Protein 1B5L (pdb70)

Nearest PDB structures (foldseek):
  1b5l-assembly1_A  TM=1.007E+00  e=1.650E-21  Komagataella pastoris
  7e0e-assembly1_A  TM=8.718E-01  e=3.830E-08  Mus musculus
  3se4-assembly1_B  TM=8.530E-01  e=2.063E-08  Homo sapiens
  1au1-assembly1_B  TM=8.054E-01  e=1.320E-07  Homo sapiens
  7nxz-assembly1_AAA  TM=6.473E-01  e=5.219E-02  Homo sapiens

Radius of gyration: 15.18 Å; Cα contacts (8 Å, |Δi|>4): 127; chains: 1; bounding box: 38×28×43 Å

Sequence (152 aa):
CYLSRKLMLDARENLKLLDRMNRLSPHSCLQDRKDFGLPQEMVEGDQLQKDQAFPVLYEMLQQSFNLFYTEHSSAAWDTTLLEQLCTGLQQQLDHLDTCRGMDPIVTVKKYFQGIYDYLQEKGYSDCAWEIV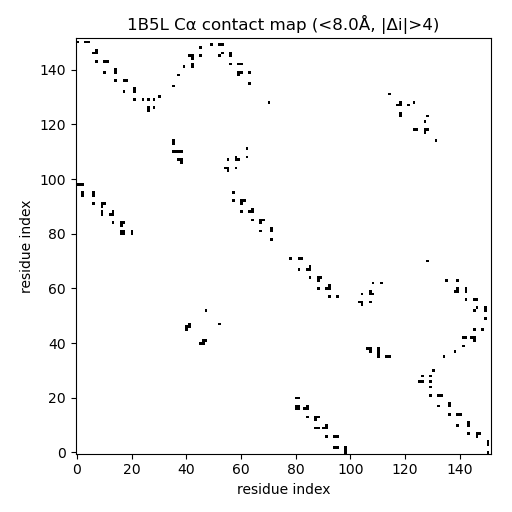RVEMMRALTVSTTLQKRLTK

Organism: Ovis aries (NCBI:txid9940)

InterPro domains:
  IPR000471 Interferon alpha/beta/delta [PF00143] (27-185)
  IPR000471 Interferon alpha/beta/delta [PR00266] (52-64)
  IPR000471 Interferon alpha/beta/delta [PR00266] (79-106)
  IPR000471 Interferon alpha/beta/delta [PR00266] (153-171)
  IPR000471 Interferon alpha/beta/delta [PS00252] (146-164)
  IPR000471 Interferon alpha/beta/delta [PTHR11691] (6-186)
  IPR000471 Interferon alpha/beta/delta [SM00076] (58-175)
  IPR000471 Interferon alpha/beta/delta [cd00095] (26-178)
  IPR009079 Four-helical cytokine-like, core [G3DSA:1.20.1250.10] (24-195)
  IPR009079 Four-helical cytokine-like, core [SSF47266] (24-186)

Foldseek 3Di:
DVCLVVLLVLLVVLLVLLVVCLVVQPDPFDPPDDDLPDPLVCLVPVPDDLVGLLVQLLLLLVLLLVVLVVCVVPDDPDPVSSVVSNVSSVVSNVSSVVVDVVVSPVVSVSSSVSLVVQCVVVVVDSSSVSNSSVVVSVSSVSSSSSSVVNRD

Solvent-accessible surface area: 8580 Å² total; per-residue (Å²): 88,181,18,23,120,77,8,0,87,3,2,115,82,2,33,124,9,0,47,103,19,20,192,120,22,126,65,111,28,132,183,107,194,82,96,20,54,17,32,83,113,17,18,144,57,83,130,26,127,146,112,61,4,38,40,2,0,34,29,3,1,52,31,0,30,55,0,0,118,46,13,63,80,81,33,80,266,122,42,77,30,0,92,82,0,9,84,10,0,68,80,3,1,72,35,5,57,74,41,105,121,172,76,39,34,60,58,4,100,152,9,2,45,34,0,47,78,22,0,108,130,98,60,82,49,91,54,4,19,19,30,0,14,64,4,0,50,101,0,5,64,19,2,13,50,0,2,79,46,38,37,151

B-factor: mean 40.23, std 17.86, range [12.72, 90.02]

Structure (mmCIF, N/CA/C/O backbone):
data_1B5L
#
_entry.id   1B5L
#
_cell.length_a   39.300
_cell.length_b   45.600
_cell.length_c   75.840
_cell.angle_alpha   90.00
_cell.angle_beta   90.00
_cell.angle_gamma   90.00
#
_symmetry.space_group_name_H-M   'P 21 21 21'
#
loop_
_entity.id
_entity.type
_entity.pdbx_description
1 polymer 'INTERFERON TAU'
2 non-polymer 'SULFATE ION'
3 water water
#
loop_
_atom_site.group_PDB
_atom_site.id
_atom_site.type_symbol
_atom_site.label_atom_id
_atom_site.label_alt_id
_atom_site.label_comp_id
_atom_site.label_asym_id
_atom_site.label_entity_id
_atom_site.label_seq_id
_atom_site.pdbx_PDB_ins_code
_atom_site.Cartn_x
_atom_site.Cartn_y
_atom_site.Cartn_z
_atom_site.occupancy
_atom_site.B_iso_or_equiv
_atom_site.auth_seq_id
_atom_site.auth_comp_id
_atom_site.auth_asym_id
_atom_site.auth_atom_id
_atom_site.pdbx_PDB_model_num
ATOM 1 N N . CYS A 1 1 ? 15.435 -8.368 -10.494 1.00 26.73 1 CYS A N 1
ATOM 2 C CA . CYS A 1 1 ? 16.399 -7.884 -9.470 1.00 28.70 1 CYS A CA 1
ATOM 3 C C . CYS A 1 1 ? 16.829 -9.096 -8.617 1.00 27.95 1 CYS A C 1
ATOM 4 O O . CYS A 1 1 ? 16.032 -9.978 -8.387 1.00 28.69 1 CYS A O 1
ATOM 7 N N . TYR A 1 2 ? 18.060 -9.115 -8.125 1.00 28.07 2 TYR A N 1
ATOM 8 C CA . TYR A 1 2 ? 18.512 -10.233 -7.320 1.00 27.21 2 TYR A CA 1
ATOM 9 C C . TYR A 1 2 ? 17.793 -10.334 -5.979 1.00 27.88 2 TYR A C 1
ATOM 10 O O . TYR A 1 2 ? 17.844 -11.408 -5.319 1.00 23.47 2 TYR A O 1
ATOM 19 N N . LEU A 1 3 ? 17.098 -9.245 -5.598 1.00 26.19 3 LEU A N 1
ATOM 20 C CA . LEU A 1 3 ? 16.331 -9.198 -4.327 1.00 26.45 3 LEU A CA 1
ATOM 21 C C . LEU A 1 3 ? 14.823 -9.473 -4.481 1.00 26.57 3 LEU A C 1
ATOM 22 O O . LEU A 1 3 ? 14.080 -9.239 -3.545 1.00 25.72 3 LEU A O 1
ATOM 27 N N . SER A 1 4 ? 14.383 -9.950 -5.655 1.00 25.46 4 SER A N 1
ATOM 28 C CA . SER A 1 4 ? 12.973 -10.267 -5.919 1.00 26.77 4 SER A CA 1
ATOM 29 C C . SER A 1 4 ? 12.332 -11.146 -4.858 1.00 25.00 4 SER A C 1
ATOM 30 O O . SER A 1 4 ?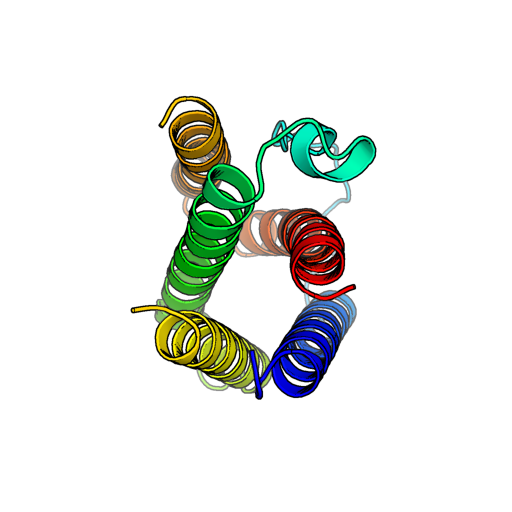 11.287 -10.817 -4.283 1.00 25.92 4 SER A O 1
ATOM 33 N N . ARG A 1 5 ? 12.955 -12.284 -4.610 1.00 22.37 5 ARG A N 1
ATOM 34 C CA . ARG A 1 5 ? 12.470 -13.199 -3.606 1.00 23.77 5 ARG A CA 1
ATOM 35 C C . ARG A 1 5 ? 12.599 -12.601 -2.206 1.00 22.33 5 ARG A C 1
ATOM 36 O O . ARG A 1 5 ? 11.714 -12.749 -1.387 1.00 22.95 5 ARG A O 1
ATOM 44 N N . LYS A 1 6 ? 13.732 -11.966 -1.925 1.00 19.09 6 LYS A N 1
ATOM 45 C CA . LYS A 1 6 ? 13.950 -11.335 -0.617 1.00 17.75 6 LYS A CA 1
ATOM 46 C C . LYS A 1 6 ? 12.808 -10.323 -0.327 1.00 17.45 6 LYS A C 1
ATOM 47 O O . LYS A 1 6 ? 12.294 -10.256 0.782 1.00 17.34 6 LYS A O 1
ATOM 53 N N . LEU A 1 7 ? 12.463 -9.519 -1.334 1.00 16.24 7 LEU A N 1
ATOM 54 C CA . LEU A 1 7 ? 11.377 -8.534 -1.275 1.00 18.27 7 LEU A CA 1
ATOM 55 C C . LEU A 1 7 ? 10.010 -9.193 -0.918 1.00 20.07 7 LEU A C 1
ATOM 56 O O . LEU A 1 7 ? 9.262 -8.648 -0.111 1.00 21.00 7 LEU A O 1
ATOM 61 N N . MET A 1 8 ? 9.677 -10.326 -1.544 1.00 18.88 8 MET A N 1
ATOM 62 C CA . MET A 1 8 ? 8.429 -11.016 -1.225 1.00 21.33 8 MET A CA 1
ATOM 63 C C . MET A 1 8 ? 8.472 -11.520 0.211 1.00 19.97 8 MET A C 1
ATOM 64 O O . MET A 1 8 ? 7.457 -11.520 0.885 1.00 21.38 8 MET A O 1
ATOM 69 N N . LEU A 1 9 ? 9.640 -11.969 0.677 1.00 19.19 9 LEU A N 1
ATOM 70 C CA . LEU A 1 9 ? 9.794 -12.451 2.065 1.00 19.33 9 LEU A CA 1
ATOM 71 C C . LEU A 1 9 ? 9.691 -11.266 3.044 1.00 18.11 9 LEU A C 1
ATOM 72 O O . LEU A 1 9 ? 9.193 -11.405 4.149 1.00 16.94 9 LEU A O 1
ATOM 77 N N . ASP A 1 10 ? 10.194 -10.103 2.648 1.00 16.20 10 ASP A N 1
ATOM 78 C CA . ASP A 1 10 ? 10.041 -8.894 3.477 1.00 17.00 10 ASP A CA 1
ATOM 79 C C . ASP A 1 10 ? 8.525 -8.596 3.628 1.00 16.79 10 ASP A C 1
ATOM 80 O O . ASP A 1 10 ? 8.021 -8.328 4.727 1.00 16.39 10 ASP A O 1
ATOM 85 N N . ALA A 1 11 ? 7.793 -8.615 2.513 1.00 16.34 11 ALA A N 1
ATOM 86 C CA . ALA A 1 11 ? 6.374 -8.282 2.564 1.00 17.20 11 ALA A CA 1
ATOM 87 C C . ALA A 1 11 ? 5.564 -9.235 3.440 1.00 19.92 11 ALA A C 1
ATOM 88 O O . ALA A 1 11 ? 4.679 -8.818 4.226 1.00 21.43 11 ALA A O 1
ATOM 90 N N . ARG A 1 12 ? 5.814 -10.520 3.248 1.00 19.11 12 ARG A N 1
ATOM 91 C CA . ARG A 1 12 ? 5.115 -11.523 4.009 1.00 20.39 12 ARG A CA 1
ATOM 92 C C . ARG A 1 12 ? 5.374 -11.336 5.508 1.00 20.01 12 ARG A C 1
ATOM 93 O O . ARG A 1 12 ? 4.436 -11.429 6.315 1.00 17.84 12 ARG A O 1
ATOM 101 N N . GLU A 1 13 ? 6.625 -11.051 5.883 1.00 18.43 13 GLU A N 1
ATOM 102 C CA . GLU A 1 13 ? 6.941 -10.828 7.289 1.00 20.01 13 GLU A CA 1
ATOM 103 C C . GLU A 1 13 ? 6.285 -9.538 7.847 1.00 17.37 13 GLU A C 1
ATOM 104 O O . GLU A 1 13 ? 5.870 -9.501 8.988 1.00 17.88 13 GLU A O 1
ATOM 110 N N . ASN A 1 14 ? 6.213 -8.463 7.076 1.00 16.30 14 ASN A N 1
ATOM 111 C CA . ASN A 1 14 ? 5.526 -7.269 7.581 1.00 15.90 14 ASN A CA 1
ATOM 112 C C . ASN A 1 14 ? 4.039 -7.521 7.768 1.00 15.79 14 ASN A C 1
ATOM 113 O O . ASN A 1 14 ? 3.433 -7.035 8.744 1.00 17.42 14 ASN A O 1
ATOM 118 N N . LEU A 1 15 ? 3.432 -8.242 6.818 1.00 17.13 15 LEU A N 1
ATOM 119 C CA . LEU A 1 15 ? 2.018 -8.587 6.928 1.00 16.68 15 LEU A CA 1
ATOM 120 C C . LEU A 1 15 ? 1.783 -9.449 8.179 1.00 16.90 15 LEU A C 1
ATOM 121 O O . LEU A 1 15 ? 0.797 -9.303 8.883 1.00 17.17 15 LEU A O 1
ATOM 126 N N . LYS A 1 16 ? 2.711 -10.355 8.459 1.00 17.73 16 LYS A N 1
ATOM 127 C CA . LYS A 1 16 ? 2.582 -11.206 9.629 1.00 18.58 16 LYS A CA 1
ATOM 128 C C . LYS A 1 16 ? 2.629 -10.415 10.935 1.00 18.21 16 LYS A C 1
ATOM 129 O O . LYS A 1 16 ? 1.861 -10.673 11.851 1.00 18.71 16 LYS A O 1
ATOM 135 N N . LEU A 1 17 ? 3.572 -9.486 11.026 1.00 17.32 17 LEU A N 1
ATOM 136 C CA . LEU A 1 17 ? 3.721 -8.638 12.205 1.00 17.66 17 LEU A CA 1
ATOM 137 C C . LEU A 1 17 ? 2.508 -7.718 12.413 1.00 18.41 17 LEU A C 1
ATOM 138 O O . LEU A 1 17 ? 2.033 -7.517 13.555 1.00 16.37 17 LEU A O 1
ATOM 143 N N . LEU A 1 18 ? 2.015 -7.143 11.316 1.00 18.55 18 LEU A N 1
ATOM 144 C CA . LEU A 1 18 ? 0.867 -6.259 11.425 1.00 18.44 18 LEU A CA 1
ATOM 145 C C . LEU A 1 18 ? -0.377 -7.071 11.819 1.00 19.48 18 LEU A C 1
ATOM 146 O O . LEU A 1 18 ? -1.166 -6.644 12.641 1.00 18.97 18 LEU A O 1
ATOM 151 N N . ASP A 1 19 ? -0.544 -8.262 11.257 1.00 19.06 19 ASP A N 1
ATOM 152 C CA . ASP A 1 19 ? -1.715 -9.052 11.619 1.00 20.04 19 ASP A CA 1
ATOM 153 C C . ASP A 1 19 ? -1.664 -9.460 13.112 1.00 21.08 19 ASP A C 1
ATOM 154 O O . ASP A 1 19 ? -2.655 -9.353 13.859 1.00 19.83 19 ASP A O 1
ATOM 159 N N . ARG A 1 20 ? -0.498 -9.900 13.564 1.00 21.13 20 ARG A N 1
ATOM 160 C CA . ARG A 1 20 ? -0.353 -10.319 14.955 1.00 24.83 20 ARG A CA 1
ATOM 161 C C . ARG A 1 20 ? -0.655 -9.144 15.905 1.00 25.22 20 ARG A C 1
ATOM 162 O O . ARG A 1 20 ? -1.382 -9.285 16.904 1.00 25.09 20 ARG A O 1
ATOM 170 N N . MET A 1 21 ? -0.117 -7.975 15.591 1.00 25.22 21 MET A N 1
ATOM 171 C CA . MET A 1 21 ? -0.365 -6.844 16.475 1.00 28.77 21 MET A CA 1
ATOM 172 C C . MET A 1 21 ? -1.843 -6.444 16.459 1.00 28.37 21 MET A C 1
ATOM 173 O O . MET A 1 21 ? -2.394 -6.068 17.493 1.00 27.16 21 MET A O 1
ATOM 178 N N . ASN A 1 22 ? -2.503 -6.549 15.313 1.00 26.97 22 ASN A N 1
ATOM 179 C CA . ASN A 1 22 ? -3.926 -6.234 15.285 1.00 28.15 22 ASN A CA 1
ATOM 180 C C . ASN A 1 22 ? -4.695 -7.259 16.130 1.00 30.04 22 ASN A C 1
ATOM 181 O O . ASN A 1 22 ? -5.571 -6.882 16.907 1.00 31.63 22 ASN A O 1
ATOM 186 N N . ARG A 1 23 ? -4.362 -8.540 15.992 1.00 30.59 23 ARG A N 1
ATOM 187 C CA . ARG A 1 23 ? -5.030 -9.594 16.756 1.00 33.25 23 ARG A CA 1
ATOM 188 C C . ARG A 1 23 ? -4.762 -9.520 18.283 1.00 34.26 23 ARG A C 1
ATOM 189 O O . ARG A 1 23 ? -5.568 -9.985 19.078 1.00 34.94 23 ARG A O 1
ATOM 197 N N . LEU A 1 24 ? -3.642 -8.936 18.688 1.00 36.13 24 LEU A N 1
ATOM 198 C CA . LEU A 1 24 ? -3.340 -8.785 20.115 1.00 38.98 24 LEU A CA 1
ATOM 199 C C . LEU A 1 24 ? -3.750 -7.389 20.648 1.00 41.86 24 LEU A C 1
ATOM 200 O O . LEU A 1 24 ? -3.529 -7.077 21.821 1.00 40.82 24 LEU A O 1
ATOM 205 N N . SER A 1 25 ? -4.345 -6.555 19.793 1.00 46.44 25 SER A N 1
ATOM 206 C CA . SER A 1 25 ? -4.738 -5.199 20.185 1.00 50.08 25 SER A CA 1
ATOM 207 C C . SER A 1 25 ? -5.648 -5.249 21.400 1.00 52.73 25 SER A C 1
ATOM 208 O O . SER A 1 25 ? -6.750 -5.801 21.330 1.00 51.67 25 SER A O 1
ATOM 211 N N . PRO A 1 26 ? -5.182 -4.679 22.534 1.00 55.90 26 PRO A N 1
ATOM 212 C CA . PRO A 1 26 ? -5.829 -4.580 23.848 1.00 58.45 26 PRO A CA 1
ATOM 213 C C . PRO A 1 26 ? -7.167 -3.852 23.862 1.00 60.44 26 PRO A C 1
ATOM 214 O O . PRO A 1 26 ? -7.822 -3.790 24.902 1.00 60.31 26 PRO A O 1
ATOM 218 N N . HIS A 1 27 ? -7.566 -3.304 22.717 1.00 62.73 27 HIS A 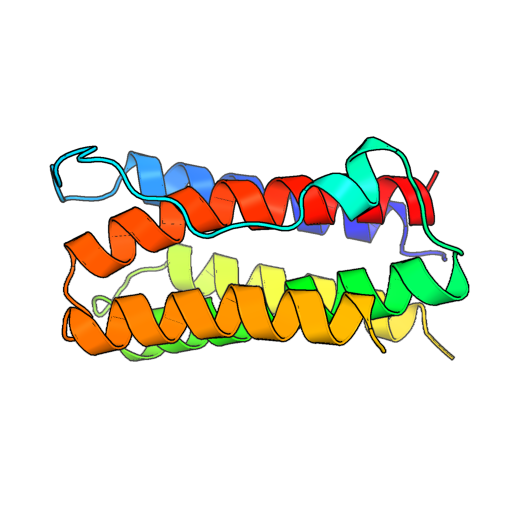N 1
ATOM 219 C CA . HIS A 1 27 ? -8.825 -2.572 22.627 1.00 65.41 27 HIS A CA 1
ATOM 220 C C . HIS A 1 27 ? -9.936 -3.334 21.896 1.00 66.21 27 HIS A C 1
ATOM 221 O O . HIS A 1 27 ? -9.685 -4.075 20.939 1.00 66.15 27 HIS A O 1
ATOM 228 N N . SER A 1 28 ? -11.167 -3.144 22.363 1.00 67.47 28 SER A N 1
ATOM 229 C CA . SER A 1 28 ? -12.327 -3.790 21.756 1.00 68.94 28 SER A CA 1
ATOM 230 C C . SER A 1 28 ? -13.108 -2.752 20.956 1.00 68.85 28 SER A C 1
ATOM 231 O O . SER A 1 28 ? -14.339 -2.743 20.962 1.00 70.12 28 SER A O 1
ATOM 234 N N . CYS A 1 29 ? -12.377 -1.876 20.276 1.00 68.34 29 CYS A N 1
ATOM 235 C CA . CYS A 1 29 ? -12.974 -0.831 19.458 1.00 67.27 29 CYS A CA 1
ATOM 236 C C . CYS A 1 29 ? -14.066 -1.431 18.600 1.00 69.84 29 CYS A C 1
ATOM 237 O O . CYS A 1 29 ? -13.972 -2.580 18.159 1.00 71.26 29 CYS A O 1
ATOM 240 N N . LEU A 1 30 ? -15.099 -0.648 18.345 1.00 72.22 30 LEU A N 1
ATOM 241 C CA . LEU A 1 30 ? -16.198 -1.137 17.548 1.00 75.01 30 LEU A CA 1
ATOM 242 C C . LEU A 1 30 ? -15.831 -1.168 16.074 1.00 76.22 30 LEU A C 1
ATOM 243 O O . LEU A 1 30 ? -15.219 -0.229 15.556 1.00 76.29 30 LEU A O 1
ATOM 248 N N . GLN A 1 31 ? -16.197 -2.269 15.417 1.00 77.47 31 GLN A N 1
ATOM 249 C CA . GLN A 1 31 ? -15.934 -2.466 13.993 1.00 78.97 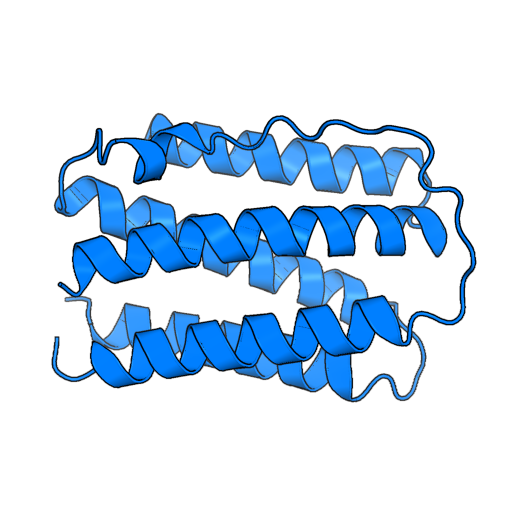31 GLN A CA 1
ATOM 250 C C . GLN A 1 31 ? -16.658 -1.382 13.197 1.00 78.95 31 GLN A C 1
ATOM 251 O O . GLN A 1 31 ? -16.548 -1.329 11.967 1.00 78.84 31 GLN A O 1
ATOM 257 N N . ASP A 1 32 ? -17.395 -0.526 13.908 1.00 79.02 32 ASP A N 1
ATOM 258 C CA . ASP A 1 32 ? -18.158 0.551 13.286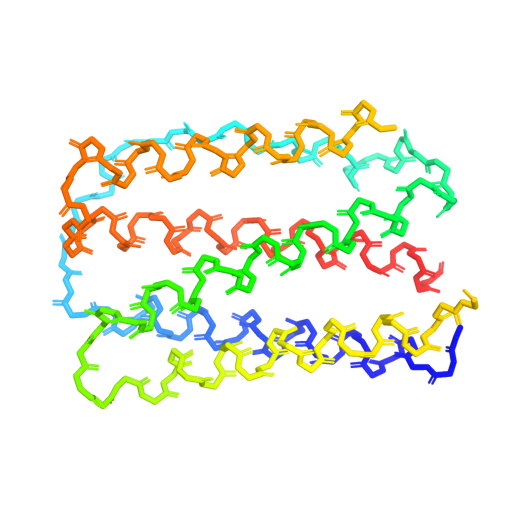 1.00 78.73 32 ASP A CA 1
ATOM 259 C C . ASP A 1 32 ? -17.531 1.086 12.009 1.00 78.05 32 ASP A C 1
ATOM 260 O O . ASP A 1 32 ? -16.483 1.745 12.026 1.00 77.69 32 ASP A O 1
ATOM 265 N N . ARG A 1 33 ? -18.214 0.763 10.912 1.00 76.95 33 ARG A N 1
ATOM 266 C CA . ARG A 1 33 ? -17.874 1.103 9.527 1.00 75.72 33 ARG A CA 1
ATOM 267 C C . ARG A 1 33 ? -16.902 2.262 9.267 1.00 74.36 33 ARG A C 1
ATOM 268 O O . ARG A 1 33 ? -16.832 3.215 10.049 1.00 75.20 33 ARG A O 1
ATOM 276 N N . LYS A 1 34 ? -16.164 2.166 8.158 1.00 71.55 34 LYS A N 1
ATOM 277 C CA . LYS A 1 34 ? -15.210 3.197 7.751 1.00 68.77 34 LYS A CA 1
ATOM 278 C C . LYS A 1 34 ? -14.593 2.847 6.388 1.00 67.09 34 LYS A C 1
ATOM 279 O O . LYS A 1 34 ? -14.186 1.702 6.142 1.00 67.34 34 LYS A O 1
ATOM 285 N N . ASP A 1 35 ? -14.512 3.836 5.502 1.00 64.26 35 ASP A N 1
ATOM 286 C CA . ASP A 1 35 ? -13.984 3.603 4.167 1.00 60.83 35 ASP A CA 1
ATOM 287 C C . ASP A 1 35 ? -12.884 4.605 3.867 1.00 57.84 35 ASP A C 1
ATOM 288 O O . ASP A 1 35 ? -13.108 5.812 3.976 1.00 57.46 35 ASP A O 1
ATOM 293 N N . PHE A 1 36 ? -11.701 4.110 3.490 1.00 53.90 36 PHE A N 1
ATOM 294 C CA . PHE A 1 36 ? -10.565 4.982 3.199 1.00 49.26 36 PHE A CA 1
ATOM 295 C C . PHE A 1 36 ? -10.261 5.155 1.715 1.00 48.45 36 PHE A C 1
ATOM 296 O O . PHE A 1 36 ? -9.279 5.800 1.329 1.00 46.16 36 PHE A O 1
ATOM 304 N N . GLY A 1 37 ? -11.118 4.579 0.884 1.00 47.58 37 GLY A N 1
ATOM 305 C CA . GLY A 1 37 ? -10.972 4.736 -0.548 1.00 48.66 37 GLY A CA 1
ATOM 306 C C . GLY A 1 37 ? -9.650 4.332 -1.150 1.00 49.25 37 GLY A C 1
ATOM 307 O O . GLY A 1 37 ? -9.059 5.065 -1.947 1.00 48.06 37 GLY A O 1
ATOM 308 N N . LEU A 1 38 ? -9.187 3.155 -0.746 1.00 49.81 38 LEU A N 1
ATOM 309 C CA . LEU A 1 38 ? -7.955 2.586 -1.250 1.00 50.38 38 LEU A CA 1
ATOM 310 C C . LEU A 1 38 ? -8.117 2.272 -2.745 1.00 51.38 38 LEU A C 1
ATOM 311 O O . LEU A 1 38 ? -9.051 1.572 -3.149 1.00 50.20 38 LEU A O 1
ATOM 316 N N . PRO A 1 39 ? -7.224 2.809 -3.585 1.00 52.60 39 PRO A N 1
ATOM 317 C CA . PRO A 1 39 ? -7.285 2.555 -5.031 1.00 54.61 39 PRO A CA 1
ATOM 318 C C . PRO A 1 39 ? -6.843 1.101 -5.339 1.00 56.29 39 PRO A C 1
ATOM 319 O O . PRO A 1 39 ? -5.873 0.904 -6.061 1.00 55.74 39 PRO A O 1
ATOM 323 N N . GLN A 1 40 ? -7.536 0.100 -4.786 1.00 59.47 40 GLN A N 1
ATOM 324 C CA . GLN A 1 40 ? -7.179 -1.318 -4.997 1.00 62.34 40 GLN A CA 1
ATOM 325 C C . GLN A 1 40 ? -7.022 -1.673 -6.465 1.00 64.82 40 GLN A C 1
ATOM 326 O O . GLN A 1 40 ? -6.297 -2.611 -6.813 1.00 64.52 40 GLN A O 1
ATOM 332 N N . GLU A 1 41 ? -7.713 -0.913 -7.313 1.00 67.29 41 GLU A N 1
ATOM 333 C CA . GLU A 1 41 ? -7.695 -1.095 -8.758 1.00 70.30 41 GLU A CA 1
ATOM 334 C C . GLU A 1 41 ? -6.299 -1.395 -9.290 1.00 72.11 41 GLU A C 1
ATOM 335 O O . GLU A 1 41 ? -6.077 -2.439 -9.907 1.00 72.02 41 GLU A O 1
ATOM 341 N N . MET A 1 42 ? -5.367 -0.472 -9.045 1.00 74.53 42 MET A N 1
ATOM 342 C CA . MET A 1 42 ? -3.970 -0.599 -9.480 1.00 76.81 42 MET A CA 1
ATOM 343 C C . MET A 1 42 ? -3.491 -2.020 -9.805 1.00 77.79 42 MET A C 1
ATOM 344 O O . MET A 1 42 ? -3.191 -2.345 -10.961 1.00 78.06 42 MET A O 1
ATOM 349 N N . VAL A 1 43 ? -3.426 -2.865 -8.786 1.00 78.59 43 VAL A N 1
ATOM 350 C CA . VAL A 1 43 ? -2.955 -4.226 -8.970 1.00 79.56 43 VAL A CA 1
ATOM 351 C C . VAL A 1 43 ? -4.056 -5.281 -9.188 1.00 80.64 43 VAL A C 1
ATOM 352 O O . VAL A 1 43 ? -3.764 -6.468 -9.403 1.00 80.32 43 VAL A O 1
ATOM 356 N N . GLU A 1 44 ? -5.317 -4.864 -9.136 1.00 81.47 44 GLU A N 1
ATOM 357 C CA . GLU A 1 44 ? -6.399 -5.819 -9.346 1.00 82.44 44 GLU A CA 1
ATOM 358 C C . GLU A 1 44 ? -6.447 -6.260 -10.804 1.00 82.74 44 GLU A C 1
ATOM 359 O O . GLU A 1 44 ? -6.907 -7.361 -11.113 1.00 83.24 44 GLU A O 1
ATOM 365 N N . GLY A 1 45 ? -5.971 -5.398 -11.699 1.00 82.88 45 GLY A N 1
ATOM 366 C CA . GLY A 1 45 ? -5.969 -5.733 -13.113 1.00 82.87 45 GLY A CA 1
ATOM 367 C C . GLY A 1 45 ? -4.627 -5.483 -13.779 1.00 82.77 45 GLY A C 1
ATOM 368 O O . GLY A 1 45 ? -4.434 -5.814 -14.954 1.00 83.05 45 GLY A O 1
ATOM 369 N N . ASP A 1 46 ? -3.695 -4.904 -13.025 1.00 82.26 46 ASP A N 1
ATOM 370 C CA . ASP A 1 46 ? -2.366 -4.591 -13.537 1.00 81.10 46 ASP A CA 1
ATOM 371 C C . ASP A 1 46 ? -2.552 -3.576 -14.657 1.00 79.84 46 ASP A C 1
ATOM 372 O O . ASP A 1 46 ? -2.085 -3.781 -15.785 1.00 79.48 46 ASP A O 1
ATOM 377 N N . GLN A 1 47 ? -3.245 -2.484 -14.335 1.00 78.31 47 GLN A N 1
ATOM 378 C CA . GLN A 1 47 ? -3.529 -1.432 -15.306 1.00 76.73 47 GLN A CA 1
ATOM 379 C C . GLN A 1 47 ? -2.454 -0.342 -15.356 1.00 75.55 47 GLN A C 1
ATOM 380 O O . GLN A 1 47 ? -2.765 0.836 -15.568 1.00 75.47 47 GLN A O 1
ATOM 386 N N . LEU A 1 48 ? -1.194 -0.741 -15.171 1.00 73.83 48 LEU A N 1
ATOM 387 C CA . LEU A 1 48 ? -0.069 0.197 -15.204 1.00 72.15 48 LEU A CA 1
ATOM 388 C C . LEU A 1 48 ? 1.239 -0.401 -15.743 1.00 70.72 48 LEU A C 1
ATOM 389 O O . LEU A 1 48 ? 1.498 -1.591 -15.578 1.00 69.79 48 LEU A O 1
ATOM 394 N N . GLN A 1 49 ? 2.055 0.431 -16.397 1.00 69.48 49 GLN A N 1
ATOM 395 C CA . GLN A 1 49 ? 3.345 -0.007 -16.950 1.00 67.91 49 GLN A CA 1
ATOM 396 C C . GLN A 1 49 ? 4.326 -0.330 -15.823 1.00 66.33 49 GLN A C 1
ATOM 397 O O . GLN A 1 49 ? 4.157 0.149 -14.703 1.00 65.80 49 GLN A O 1
ATOM 403 N N . LYS A 1 50 ? 5.352 -1.131 -16.110 1.00 64.57 50 LYS A N 1
ATOM 404 C CA . LYS A 1 50 ? 6.338 -1.489 -15.088 1.00 62.95 50 LYS A CA 1
ATOM 405 C C . LYS A 1 50 ? 7.050 -0.256 -14.563 1.00 61.37 50 LYS A C 1
ATOM 406 O O . LYS A 1 50 ? 7.419 -0.176 -13.377 1.00 60.91 50 LYS A O 1
ATOM 412 N N . ASP A 1 51 ? 7.265 0.703 -15.458 1.00 59.09 51 ASP A N 1
ATOM 413 C CA . ASP A 1 51 ? 7.931 1.929 -15.066 1.00 56.66 51 ASP A CA 1
ATOM 414 C C . ASP A 1 51 ? 6.980 2.771 -14.221 1.00 54.18 51 ASP A C 1
ATOM 415 O O . ASP A 1 51 ? 7.368 3.790 -13.654 1.00 53.59 51 ASP A O 1
ATOM 420 N N . GLN A 1 52 ? 5.727 2.336 -14.134 1.00 52.35 52 GLN A N 1
ATOM 421 C CA . GLN A 1 52 ? 4.734 3.043 -13.325 1.00 50.98 52 GLN A CA 1
ATOM 422 C C . GLN A 1 52 ? 4.466 2.256 -12.028 1.00 48.94 52 GLN A C 1
ATOM 423 O O . GLN A 1 52 ? 4.190 2.835 -10.979 1.00 48.77 52 GLN A O 1
ATOM 429 N N . ALA A 1 53 ? 4.583 0.933 -12.115 1.00 45.72 53 ALA A N 1
ATOM 430 C CA . ALA A 1 53 ? 4.371 0.032 -10.991 1.00 43.89 53 ALA A CA 1
ATOM 431 C C . ALA A 1 53 ? 5.369 0.271 -9.871 1.00 42.27 53 ALA A C 1
ATOM 432 O O . ALA A 1 53 ? 5.002 0.374 -8.702 1.00 41.56 53 ALA A O 1
ATOM 434 N N . PHE A 1 54 ? 6.634 0.363 -10.236 1.00 40.55 54 PHE A N 1
ATOM 435 C CA . PHE A 1 54 ? 7.654 0.574 -9.246 1.00 39.07 54 PHE A CA 1
ATOM 436 C C . PHE A 1 54 ? 7.478 1.850 -8.439 1.00 37.03 54 PHE A C 1
ATOM 437 O O . PHE A 1 54 ? 7.485 1.813 -7.218 1.00 35.01 54 PHE A O 1
ATOM 445 N N . PRO A 1 55 ? 7.369 3.004 -9.108 1.00 36.75 55 PRO A N 1
ATOM 446 C CA . PRO A 1 55 ? 7.193 4.211 -8.285 1.00 34.12 55 PRO A CA 1
ATOM 447 C C . PRO A 1 55 ? 5.933 4.173 -7.411 1.00 32.75 55 PRO A C 1
ATOM 448 O O . PRO A 1 55 ? 5.933 4.741 -6.331 1.00 30.44 55 PRO A O 1
ATOM 452 N N . VAL A 1 56 ? 4.860 3.520 -7.862 1.00 31.63 56 VAL A N 1
ATOM 453 C CA . VAL A 1 56 ? 3.617 3.457 -7.050 1.00 31.48 56 VAL A CA 1
ATOM 454 C C . VAL A 1 56 ? 3.814 2.549 -5.788 1.00 31.51 56 VAL A C 1
ATOM 455 O O . VAL A 1 56 ? 3.374 2.888 -4.685 1.00 31.82 56 VAL A O 1
ATOM 459 N N . LEU A 1 57 ? 4.501 1.427 -5.966 1.00 29.59 57 LEU A N 1
ATOM 460 C CA . LEU A 1 57 ? 4.796 0.514 -4.872 1.00 28.43 57 LEU A CA 1
ATOM 461 C C . LEU A 1 57 ? 5.741 1.210 -3.898 1.00 28.50 57 LEU A C 1
ATOM 462 O O . LEU A 1 57 ? 5.572 1.107 -2.676 1.00 26.75 57 LEU A O 1
ATOM 467 N N . TYR A 1 58 ? 6.742 1.911 -4.418 1.00 28.02 58 TYR A N 1
ATOM 468 C CA . TYR A 1 58 ? 7.646 2.611 -3.505 1.00 30.51 58 TYR A CA 1
ATOM 469 C C . TYR A 1 58 ? 6.900 3.651 -2.650 1.00 31.20 58 TYR A C 1
ATOM 470 O O . TYR A 1 58 ? 7.153 3.796 -1.434 1.00 32.51 58 TYR A O 1
ATOM 479 N N . GLU A 1 59 ? 5.961 4.358 -3.263 1.00 31.72 59 GLU A N 1
ATOM 480 C CA . GLU A 1 59 ? 5.190 5.369 -2.518 1.00 33.82 59 GLU A CA 1
ATOM 481 C C . GLU A 1 59 ? 4.297 4.739 -1.450 1.00 32.09 59 GLU A C 1
ATOM 482 O O . GLU A 1 59 ? 4.110 5.292 -0.374 1.00 32.65 59 GLU A O 1
ATOM 488 N N . MET A 1 60 ? 3.714 3.598 -1.771 1.00 31.60 60 MET A N 1
ATOM 489 C CA . MET A 1 60 ? 2.847 2.879 -0.846 1.00 30.58 60 MET A CA 1
ATOM 490 C C . MET A 1 60 ? 3.622 2.462 0.397 1.00 29.10 60 MET A C 1
ATOM 491 O O . MET A 1 60 ? 3.123 2.558 1.527 1.00 27.72 60 MET A O 1
ATOM 496 N N . LEU A 1 61 ? 4.833 1.959 0.177 1.00 26.96 61 LEU A N 1
ATOM 497 C CA . LEU A 1 61 ? 5.663 1.512 1.284 1.00 27.07 61 LEU A CA 1
ATOM 498 C C . LEU A 1 61 ? 6.246 2.663 2.089 1.00 26.30 61 LEU A C 1
ATOM 499 O O . LEU A 1 61 ? 6.329 2.581 3.319 1.00 25.44 61 LEU A O 1
ATOM 504 N N . GLN A 1 62 ? 6.649 3.735 1.411 1.00 25.20 62 GLN A N 1
ATOM 505 C CA . GLN A 1 62 ? 7.223 4.882 2.112 1.00 27.53 62 GLN A CA 1
ATOM 506 C C . GLN A 1 62 ? 6.189 5.495 3.026 1.00 26.96 62 GLN A C 1
ATOM 507 O O . GLN A 1 62 ? 6.470 5.786 4.172 1.00 26.89 62 GLN A O 1
ATOM 513 N N . GLN A 1 63 ? 4.994 5.684 2.499 1.00 27.09 63 GLN A N 1
ATOM 514 C CA . GLN A 1 63 ? 3.889 6.223 3.257 1.00 27.80 63 GLN A CA 1
ATOM 515 C C . GLN A 1 63 ? 3.529 5.242 4.381 1.00 28.20 63 GLN A C 1
ATOM 516 O O . GLN A 1 63 ? 3.238 5.663 5.506 1.00 26.98 63 GLN A O 1
ATOM 522 N N . SER A 1 64 ? 3.566 3.932 4.086 1.00 26.22 64 SER A N 1
ATOM 523 C CA . SER A 1 64 ? 3.249 2.931 5.122 1.00 25.40 64 SER A CA 1
ATOM 524 C C . SER A 1 64 ? 4.260 3.074 6.250 1.00 25.76 64 SER A C 1
ATOM 525 O O . SER A 1 64 ? 3.896 3.120 7.423 1.00 25.25 64 SER A O 1
ATOM 528 N N . PHE A 1 65 ? 5.538 3.172 5.893 1.00 25.92 65 PHE A N 1
ATOM 529 C CA . PHE A 1 65 ? 6.576 3.349 6.911 1.00 25.93 65 PHE A CA 1
ATOM 530 C C . PHE A 1 65 ? 6.383 4.656 7.695 1.00 26.25 65 PHE A C 1
ATOM 531 O O . PHE A 1 65 ? 6.459 4.672 8.920 1.00 24.75 65 PHE A O 1
ATOM 539 N N . ASN A 1 66 ? 6.120 5.753 6.992 1.00 25.73 66 ASN A N 1
ATOM 540 C CA . ASN A 1 66 ? 5.971 7.034 7.691 1.00 27.09 66 ASN A CA 1
ATOM 541 C C . ASN A 1 66 ? 4.860 6.965 8.728 1.00 26.32 66 ASN A C 1
ATOM 542 O O . ASN A 1 66 ? 5.001 7.448 9.844 1.00 26.94 66 ASN A O 1
ATOM 547 N N . LEU A 1 67 ? 3.758 6.354 8.333 1.00 25.90 67 LEU A N 1
ATOM 548 C CA . LEU A 1 67 ? 2.615 6.198 9.195 1.00 25.20 67 LEU A CA 1
ATOM 549 C C . LEU A 1 67 ? 2.891 5.365 10.446 1.00 25.30 67 LEU A C 1
ATOM 550 O O . LEU A 1 67 ? 2.505 5.740 11.568 1.00 22.78 67 LEU A O 1
ATOM 555 N N . PHE A 1 68 ? 3.553 4.223 10.268 1.00 25.24 68 PHE A N 1
ATOM 556 C CA . PHE A 1 68 ? 3.860 3.384 11.425 1.00 25.20 68 PHE A CA 1
ATOM 557 C C . PHE A 1 68 ? 4.970 3.979 12.291 1.00 25.69 68 PHE A C 1
ATOM 558 O O . PHE A 1 68 ? 5.064 3.702 13.493 1.00 24.03 68 PHE A O 1
ATOM 566 N N . TYR A 1 69 ? 5.799 4.808 11.671 1.00 27.51 69 TYR A N 1
ATOM 567 C CA . TYR A 1 69 ? 6.881 5.477 12.378 1.00 29.67 69 TYR A CA 1
ATOM 568 C C . TYR A 1 69 ? 6.196 6.489 13.290 1.00 29.67 69 TYR A C 1
ATOM 569 O O . TYR A 1 69 ? 6.542 6.636 14.455 1.00 30.55 69 TYR A O 1
ATOM 578 N N . THR A 1 70 ? 5.188 7.158 12.749 1.00 28.29 70 THR A N 1
ATOM 579 C CA . THR A 1 70 ? 4.418 8.139 13.508 1.00 30.43 70 THR A CA 1
ATOM 580 C C . THR A 1 70 ? 3.626 7.454 14.622 1.00 31.39 70 THR A C 1
ATOM 581 O O . THR A 1 70 ? 3.457 8.012 15.730 1.00 31.21 70 THR A O 1
ATOM 585 N N . GLU A 1 71 ? 3.122 6.254 14.348 1.00 30.87 71 GLU A N 1
ATOM 586 C CA . GLU A 1 71 ? 2.390 5.556 15.381 1.00 32.09 71 GLU A CA 1
ATOM 587 C C . GLU A 1 71 ? 3.361 5.166 16.507 1.00 34.51 71 GLU A C 1
ATOM 588 O O . GLU A 1 71 ? 3.047 5.251 17.698 1.00 34.63 71 GLU A O 1
ATOM 594 N N . HIS A 1 72 ? 4.536 4.712 16.098 1.00 35.33 72 HIS A N 1
ATOM 595 C CA . HIS A 1 72 ? 5.585 4.294 17.002 1.00 38.55 72 HIS A CA 1
ATOM 596 C C . HIS A 1 72 ? 5.990 5.520 17.864 1.00 40.39 72 HIS A C 1
ATOM 597 O O . HIS A 1 72 ? 6.142 5.413 19.080 1.00 39.03 72 HIS A O 1
ATOM 604 N N . SER A 1 73 ? 6.132 6.679 17.223 1.00 42.17 73 SER A N 1
ATOM 605 C CA . SER A 1 73 ? 6.482 7.921 17.910 1.00 44.66 73 SER A CA 1
ATOM 606 C C . SER A 1 73 ? 5.538 8.223 19.059 1.00 44.97 73 SER A C 1
ATOM 607 O O . SER A 1 73 ? 5.860 9.014 19.911 1.00 45.72 73 SER A O 1
ATOM 610 N N . SER A 1 74 ? 4.373 7.594 19.089 1.00 47.05 74 SER A N 1
ATOM 611 C CA . SER A 1 74 ? 3.420 7.841 20.161 1.00 48.24 74 SER A CA 1
ATOM 612 C C . SER A 1 74 ? 2.775 6.589 20.783 1.00 49.89 74 SER A C 1
ATOM 613 O O . SER A 1 74 ? 1.925 6.699 21.668 1.00 50.59 74 SER A O 1
ATOM 616 N N . ALA A 1 75 ? 3.179 5.402 20.338 1.00 50.63 75 ALA A N 1
ATOM 617 C CA . ALA A 1 75 ? 2.631 4.170 20.898 1.00 52.10 75 ALA A CA 1
ATOM 618 C C . ALA A 1 75 ? 3.131 3.955 22.337 1.00 53.06 75 ALA A C 1
ATOM 619 O O . ALA A 1 75 ? 3.853 4.794 22.895 1.00 53.80 75 ALA A O 1
ATOM 621 N N . ALA A 1 76 ? 2.738 2.824 22.927 1.00 54.92 76 ALA A N 1
ATOM 622 C CA . ALA A 1 76 ? 3.133 2.459 24.291 1.00 55.23 76 ALA A CA 1
ATOM 623 C C . ALA A 1 76 ? 4.652 2.299 24.369 1.00 55.34 76 ALA A C 1
ATOM 624 O O . ALA A 1 76 ? 5.297 2.016 23.367 1.00 54.01 76 ALA A O 1
ATOM 626 N N . TRP A 1 77 ? 5.213 2.453 25.562 1.00 56.13 77 TRP A N 1
ATOM 627 C CA . TRP A 1 77 ? 6.664 2.371 25.752 1.00 57.79 77 TRP A CA 1
ATOM 628 C C . TRP A 1 77 ? 7.456 1.148 25.287 1.00 57.84 77 TRP A C 1
ATOM 629 O O . TRP A 1 77 ? 8.649 1.268 24.980 1.00 58.47 77 TRP A O 1
ATOM 640 N N . ASP A 1 78 ? 6.821 -0.021 25.247 1.00 56.53 78 ASP A N 1
ATOM 641 C CA . ASP A 1 78 ? 7.503 -1.238 24.812 1.00 54.53 78 ASP A CA 1
ATOM 642 C C . ASP A 1 78 ? 6.674 -2.010 23.770 1.00 52.76 78 ASP A C 1
ATOM 643 O O . ASP A 1 78 ? 6.404 -3.198 23.965 1.00 52.32 78 ASP A O 1
ATOM 648 N N . THR A 1 79 ? 6.251 -1.364 22.679 1.00 49.24 79 THR A N 1
ATOM 649 C CA . THR A 1 79 ? 5.495 -2.120 21.671 1.00 46.42 79 THR A CA 1
ATOM 650 C C . THR A 1 79 ? 6.541 -2.645 20.707 1.00 42.72 79 THR A C 1
ATOM 651 O O . THR A 1 79 ? 6.855 -2.002 19.685 1.00 41.69 79 THR A O 1
ATOM 655 N N . THR A 1 80 ? 7.102 -3.806 21.040 1.00 37.88 80 THR A N 1
ATOM 656 C CA . THR A 1 80 ? 8.151 -4.406 20.220 1.00 33.31 80 THR A CA 1
ATOM 657 C C . THR A 1 80 ? 7.700 -4.775 18.815 1.00 31.67 80 THR A C 1
ATOM 658 O O . THR A 1 80 ? 8.529 -4.796 17.909 1.00 29.87 80 THR A O 1
ATOM 662 N N . LEU A 1 81 ? 6.402 -5.049 18.632 1.00 28.00 81 LEU A N 1
ATOM 663 C CA . LEU A 1 81 ? 5.910 -5.448 17.326 1.00 28.00 81 LEU A CA 1
ATOM 664 C C . LEU A 1 81 ? 5.890 -4.311 16.356 1.00 26.60 81 LEU A C 1
ATOM 665 O O . LEU A 1 81 ? 6.167 -4.470 15.186 1.00 25.47 81 LEU A O 1
ATOM 670 N N . LEU A 1 82 ? 5.521 -3.158 16.869 1.00 26.66 82 LEU A N 1
ATOM 671 C CA . LEU A 1 82 ? 5.434 -1.979 16.092 1.00 27.16 82 LEU A CA 1
ATOM 672 C C . LEU A 1 82 ? 6.825 -1.601 15.686 1.00 26.89 82 LEU A C 1
ATOM 673 O O . LEU A 1 82 ? 7.031 -1.169 14.560 1.00 27.87 82 LEU A O 1
ATOM 678 N N . GLU A 1 83 ? 7.800 -1.796 16.572 1.00 28.49 83 GLU A N 1
ATOM 679 C CA . GLU A 1 83 ? 9.167 -1.468 16.219 1.00 27.22 83 GLU A CA 1
ATOM 680 C C . GLU A 1 83 ? 9.664 -2.356 15.102 1.00 25.06 83 GLU A C 1
ATOM 681 O O . GLU A 1 83 ? 10.310 -1.873 14.158 1.00 25.67 83 GLU A O 1
ATOM 687 N N . GLN A 1 84 ? 9.385 -3.656 15.216 1.00 22.98 84 GLN A N 1
ATOM 688 C CA . GLN A 1 84 ? 9.781 -4.647 14.221 1.00 21.89 84 GLN A CA 1
ATOM 689 C C . GLN A 1 84 ? 9.088 -4.369 12.861 1.00 19.26 84 GLN A C 1
ATOM 690 O O . GLN A 1 84 ? 9.648 -4.558 11.800 1.00 20.45 84 GLN A O 1
ATOM 696 N N . LEU A 1 85 ? 7.850 -3.927 12.910 1.00 18.34 85 LEU A N 1
ATOM 697 C CA . LEU A 1 85 ? 7.125 -3.615 11.675 1.00 18.32 85 LEU A CA 1
ATOM 698 C C . LEU A 1 85 ? 7.799 -2.424 10.972 1.00 18.93 85 LEU A C 1
ATOM 699 O O . LEU A 1 85 ? 8.008 -2.439 9.761 1.00 15.89 85 LEU A O 1
ATOM 704 N N . CYS A 1 86 ? 8.133 -1.390 11.739 1.00 18.64 86 CYS A N 1
ATOM 705 C CA . CYS A 1 86 ? 8.807 -0.217 11.180 1.00 20.95 86 CYS A CA 1
ATOM 706 C C . CYS A 1 86 ? 10.136 -0.678 10.570 1.00 21.23 86 CYS A C 1
ATOM 707 O O . CYS A 1 86 ? 10.484 -0.339 9.424 1.00 20.76 86 CYS A O 1
ATOM 710 N N . THR A 1 87 ? 10.890 -1.432 11.356 1.00 22.08 87 THR A N 1
ATOM 711 C CA . THR A 1 87 ? 12.184 -1.987 10.896 1.00 24.10 87 THR A CA 1
ATOM 712 C C . THR A 1 87 ? 11.999 -2.842 9.634 1.00 21.75 87 THR A C 1
ATOM 713 O O . THR A 1 87 ? 12.758 -2.747 8.684 1.00 23.08 87 THR A O 1
ATOM 717 N N . GLY A 1 88 ? 10.982 -3.675 9.622 1.00 21.66 88 GLY A N 1
ATOM 718 C CA . GLY A 1 88 ? 10.733 -4.513 8.448 1.00 20.81 88 GLY A CA 1
ATOM 719 C C . GLY A 1 88 ? 10.291 -3.670 7.238 1.00 22.19 88 GLY A C 1
ATOM 720 O O . GLY A 1 88 ? 10.625 -4.004 6.114 1.00 19.79 88 GLY A O 1
ATOM 721 N N . LEU A 1 89 ? 9.584 -2.548 7.454 1.00 20.08 89 LEU A N 1
ATOM 722 C CA . LEU A 1 89 ? 9.151 -1.754 6.309 1.00 18.55 89 LEU A CA 1
ATOM 723 C C . LEU A 1 89 ? 10.326 -0.984 5.729 1.00 21.39 89 LEU A C 1
ATOM 724 O O . LEU A 1 89 ? 10.471 -0.889 4.493 1.00 18.43 89 LEU A O 1
ATOM 729 N N . GLN A 1 90 ? 11.197 -0.475 6.622 1.00 19.79 90 GLN A N 1
ATOM 730 C CA . GLN A 1 90 ? 12.397 0.224 6.174 1.00 21.14 90 GLN A CA 1
ATOM 731 C C . GLN A 1 90 ? 13.280 -0.726 5.381 1.00 20.31 90 GLN A C 1
ATOM 732 O O . GLN A 1 90 ? 13.836 -0.371 4.349 1.00 22.18 90 GLN A O 1
ATOM 738 N N . GLN A 1 91 ? 13.437 -1.943 5.867 1.00 20.98 91 GLN A N 1
ATOM 739 C CA . GLN A 1 91 ? 14.231 -2.964 5.176 1.00 22.20 91 GLN A CA 1
ATOM 740 C C . GLN A 1 91 ? 13.660 -3.192 3.765 1.00 21.64 91 GLN A C 1
ATOM 741 O O . GLN A 1 91 ? 14.401 -3.273 2.790 1.00 20.89 91 GLN A O 1
ATOM 747 N N . GLN A 1 92 ? 12.334 -3.331 3.650 1.00 21.28 92 GLN A N 1
ATOM 748 C CA . GLN A 1 92 ? 11.725 -3.513 2.317 1.00 19.62 92 GLN A CA 1
ATOM 749 C C . GLN A 1 92 ? 11.998 -2.316 1.384 1.00 18.88 92 GLN A C 1
ATOM 750 O O . GLN A 1 92 ? 12.220 -2.486 0.184 1.00 18.43 92 GLN A O 1
ATOM 756 N N . LEU A 1 93 ? 11.965 -1.107 1.924 1.00 20.30 93 LEU A N 1
ATOM 757 C CA . LEU A 1 93 ? 12.238 0.109 1.141 1.00 20.33 93 LEU A CA 1
ATOM 758 C C . LEU A 1 93 ? 13.685 0.079 0.730 1.00 20.13 93 LEU A C 1
ATOM 759 O O . LEU A 1 93 ? 14.015 0.384 -0.402 1.00 22.81 93 LEU A O 1
ATOM 764 N N . ASP A 1 94 ? 14.561 -0.295 1.634 1.00 21.07 94 ASP A N 1
ATOM 765 C CA . ASP A 1 94 ? 15.991 -0.363 1.291 1.00 23.12 94 ASP A CA 1
ATOM 766 C C . ASP A 1 94 ? 16.246 -1.377 0.180 1.00 23.79 94 ASP A C 1
ATOM 767 O O . ASP A 1 94 ? 17.032 -1.123 -0.717 1.00 22.49 94 ASP A O 1
ATOM 772 N N . HIS A 1 95 ? 15.590 -2.530 0.234 1.00 23.22 95 HIS A N 1
ATOM 773 C CA . HIS A 1 95 ? 15.748 -3.512 -0.831 1.00 22.53 95 HIS A CA 1
ATOM 774 C C . HIS A 1 95 ? 15.208 -2.988 -2.154 1.00 24.89 95 HIS A C 1
ATOM 775 O O . HIS A 1 95 ? 15.831 -3.180 -3.196 1.00 26.40 95 HIS A O 1
ATOM 782 N N . LEU A 1 96 ? 14.042 -2.360 -2.141 1.00 24.75 96 LEU A N 1
ATOM 783 C CA . LEU A 1 96 ? 13.523 -1.803 -3.373 1.00 25.96 96 LEU A CA 1
ATOM 784 C C . LEU A 1 96 ? 14.502 -0.781 -3.950 1.00 27.45 96 LEU A C 1
ATOM 785 O O . LEU A 1 96 ? 14.721 -0.774 -5.152 1.00 27.18 96 LEU A O 1
ATOM 790 N N . ASP 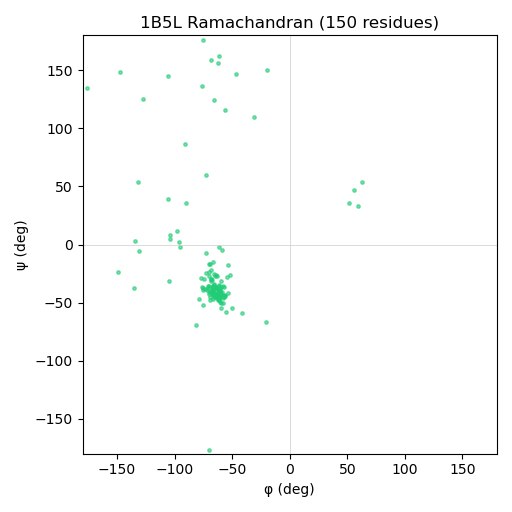A 1 97 ? 15.107 0.064 -3.107 1.00 28.56 97 ASP A N 1
ATOM 791 C CA . ASP A 1 97 ? 16.066 1.052 -3.599 1.00 30.34 97 ASP A CA 1
ATOM 792 C C . ASP A 1 97 ? 17.308 0.361 -4.212 1.00 31.35 97 ASP A C 1
ATOM 793 O O . ASP A 1 97 ? 17.852 0.829 -5.224 1.00 32.09 97 ASP A O 1
ATOM 798 N N . THR A 1 98 ? 17.755 -0.739 -3.621 1.00 30.00 98 THR A N 1
ATOM 799 C CA . THR A 1 98 ? 18.901 -1.449 -4.167 1.00 30.26 98 THR A CA 1
ATOM 800 C C . THR A 1 98 ? 18.568 -1.917 -5.578 1.00 31.69 98 THR A C 1
ATOM 801 O O . THR A 1 98 ? 19.437 -1.933 -6.458 1.00 31.27 98 THR A O 1
ATOM 805 N N . CYS A 1 99 ? 17.309 -2.292 -5.794 1.00 31.84 99 CYS A N 1
ATOM 806 C CA . CYS A 1 99 ? 16.859 -2.734 -7.110 1.00 34.55 99 CYS A CA 1
ATOM 807 C C . CYS A 1 99 ? 16.826 -1.598 -8.126 1.00 37.35 99 CYS A C 1
ATOM 808 O O . CYS A 1 99 ? 16.749 -1.849 -9.331 1.00 37.73 99 CYS A O 1
ATOM 811 N N . ARG A 1 100 ? 16.861 -0.362 -7.637 1.00 40.66 100 ARG A N 1
ATOM 812 C CA . ARG A 1 100 ? 16.865 0.836 -8.509 1.00 45.96 100 ARG A CA 1
ATOM 813 C C . ARG A 1 100 ? 18.221 1.099 -9.192 1.00 47.13 100 ARG A C 1
ATOM 814 O O . ARG A 1 100 ? 19.215 0.430 -8.938 1.00 48.42 100 ARG A O 1
ATOM 822 N N . GLY A 1 101 ? 18.243 2.112 -10.047 1.00 50.54 101 GLY A N 1
ATOM 823 C CA . GLY A 1 101 ? 19.463 2.513 -10.733 1.00 52.34 101 GLY A CA 1
ATOM 824 C C . GLY A 1 101 ? 19.549 4.026 -10.666 1.00 53.94 101 GLY A C 1
ATOM 825 O O . GLY A 1 101 ? 18.524 4.640 -10.290 1.00 54.90 101 GLY A O 1
ATOM 826 N N . MET A 1 114 ? 2.536 10.246 -12.538 1.00 72.53 114 MET A N 1
ATOM 827 C CA . MET A 1 114 ? 2.437 10.950 -11.230 1.00 72.33 114 MET A CA 1
ATOM 828 C C . MET A 1 114 ? 0.974 10.908 -10.769 1.00 71.33 114 MET A C 1
ATOM 829 O O . MET A 1 114 ? 0.695 11.007 -9.577 1.00 71.60 114 MET A O 1
ATOM 834 N N . ASP A 1 115 ? 0.050 10.749 -11.717 1.00 69.68 115 ASP A N 1
ATOM 835 C CA . ASP A 1 115 ? -1.375 10.674 -11.406 1.00 68.05 115 ASP A CA 1
ATOM 836 C C . ASP A 1 115 ? -1.642 9.556 -10.392 1.00 66.82 115 ASP A C 1
ATOM 837 O O . ASP A 1 115 ? -2.179 9.805 -9.307 1.00 66.44 115 ASP A O 1
ATOM 839 N N . PRO A 1 116 ? -1.274 8.309 -10.730 1.00 64.93 116 PRO A N 1
ATOM 840 C CA . PRO A 1 116 ? -1.510 7.214 -9.779 1.00 63.84 116 PRO A CA 1
ATOM 841 C C . PRO A 1 116 ? -0.787 7.445 -8.450 1.00 62.02 116 PRO A C 1
ATOM 842 O O . PRO A 1 116 ? -1.315 7.106 -7.396 1.00 61.87 116 PRO A O 1
ATOM 846 N N . ILE A 1 117 ? 0.413 8.025 -8.518 1.00 60.78 117 ILE A N 1
ATOM 847 C CA . ILE A 1 117 ? 1.227 8.341 -7.339 1.00 60.07 117 ILE A CA 1
ATOM 848 C C . ILE A 1 117 ? 0.527 9.407 -6.497 1.00 59.24 117 ILE A C 1
ATOM 849 O O . ILE A 1 117 ? 0.620 9.427 -5.273 1.00 59.66 117 ILE A O 1
ATOM 854 N N . VAL A 1 118 ? -0.153 10.318 -7.175 1.00 58.33 118 VAL A N 1
ATOM 855 C CA . VAL A 1 118 ? -0.882 11.383 -6.505 1.00 56.48 118 VAL A CA 1
ATOM 856 C C . VAL A 1 118 ? -2.100 10.763 -5.818 1.00 55.11 118 VAL A C 1
ATOM 857 O O . VAL A 1 118 ? -2.501 11.198 -4.732 1.00 54.68 118 VAL A O 1
ATOM 861 N N . THR A 1 119 ? -2.675 9.749 -6.462 1.00 52.83 119 THR A N 1
ATOM 862 C CA . THR A 1 119 ? -3.841 9.044 -5.931 1.00 51.73 119 THR A CA 1
ATOM 863 C C . THR A 1 119 ? -3.493 8.296 -4.632 1.00 50.71 119 THR A C 1
ATOM 864 O O . THR A 1 119 ? -4.350 8.044 -3.791 1.00 50.05 119 THR A O 1
ATOM 868 N N . VAL A 1 120 ? -2.232 7.919 -4.496 1.00 50.18 120 VAL A N 1
ATOM 869 C CA . VAL A 1 120 ? -1.781 7.192 -3.312 1.00 49.53 120 VAL A CA 1
ATOM 870 C C . VAL A 1 120 ? -1.613 8.199 -2.202 1.00 49.60 120 VAL A C 1
ATOM 871 O O . VAL A 1 120 ? -2.064 7.991 -1.069 1.00 48.99 120 VAL A O 1
ATOM 875 N N . LYS A 1 121 ? -0.958 9.301 -2.546 1.00 49.63 121 LYS A N 1
ATOM 876 C CA . LYS A 1 121 ? -0.738 10.366 -1.603 1.00 49.19 121 LYS A CA 1
ATOM 877 C C . LYS A 1 121 ? -2.081 10.867 -1.050 1.00 48.08 121 LYS A C 1
ATOM 878 O O . LYS A 1 121 ? -2.167 11.185 0.127 1.00 48.01 121 LYS A O 1
ATOM 884 N N . LYS A 1 122 ? -3.127 10.915 -1.873 1.00 46.04 122 LYS A N 1
ATOM 885 C CA . LYS A 1 122 ? -4.434 11.374 -1.388 1.00 44.44 122 LYS A CA 1
ATOM 886 C C . LYS A 1 122 ? -5.059 10.345 -0.457 1.00 42.43 122 LYS A C 1
ATOM 887 O O . LYS A 1 122 ? -5.736 10.682 0.527 1.00 42.54 122 LYS A O 1
ATOM 893 N N . TYR A 1 123 ? -4.860 9.077 -0.783 1.00 40.08 123 TYR A N 1
ATOM 894 C CA . TYR A 1 123 ? -5.384 8.007 0.054 1.00 36.39 123 TYR A CA 1
ATOM 895 C C . TYR A 1 123 ? -4.760 8.120 1.436 1.00 34.77 123 TYR A C 1
ATOM 896 O O . TYR A 1 123 ? -5.459 8.088 2.427 1.00 34.87 123 TYR A O 1
ATOM 905 N N . PHE A 1 124 ? -3.440 8.253 1.498 1.00 33.81 124 PHE A N 1
ATOM 906 C CA . PHE A 1 124 ? -2.795 8.356 2.794 1.00 34.09 124 PHE A CA 1
ATOM 907 C C . PHE A 1 124 ? -3.135 9.664 3.497 1.00 34.54 124 PHE A C 1
ATOM 908 O O . PHE A 1 124 ? -3.178 9.695 4.708 1.00 33.18 124 PHE A O 1
ATOM 916 N N . GLN A 1 125 ? -3.392 10.740 2.746 1.00 34.14 125 GLN A N 1
ATOM 917 C CA . GLN A 1 125 ? -3.732 12.017 3.381 1.00 33.58 125 GLN A CA 1
ATOM 918 C C . GLN A 1 125 ? -5.058 11.871 4.088 1.00 33.46 125 GLN A C 1
ATOM 919 O O . GLN A 1 125 ? -5.273 12.464 5.132 1.00 35.46 125 GLN A O 1
ATOM 921 N N . GLY A 1 126 ? -5.949 11.067 3.522 1.00 33.03 126 GLY A N 1
ATOM 922 C CA . GLY A 1 126 ? -7.241 10.830 4.132 1.00 33.13 126 GLY A CA 1
ATOM 923 C C . GLY A 1 126 ? -7.115 10.029 5.423 1.00 33.56 126 GLY A C 1
ATOM 924 O O . GLY A 1 126 ? -8.007 10.030 6.287 1.00 31.90 126 GLY A O 1
ATOM 925 N N . ILE A 1 127 ? -6.002 9.310 5.535 1.00 32.50 127 ILE A N 1
ATOM 926 C CA . ILE A 1 127 ? -5.713 8.515 6.726 1.00 30.34 127 ILE A CA 1
ATOM 927 C C . ILE A 1 127 ? -5.279 9.473 7.839 1.00 28.58 127 ILE A C 1
ATOM 928 O O . ILE A 1 127 ? -5.837 9.445 8.943 1.00 28.99 127 ILE A O 1
ATOM 933 N N . TYR A 1 128 ? -4.308 10.327 7.549 1.00 29.77 128 TYR A N 1
ATOM 934 C CA . TYR A 1 128 ? -3.838 11.290 8.542 1.00 32.15 128 TYR A CA 1
ATOM 935 C C . TYR A 1 128 ? -4.966 12.224 8.980 1.00 34.10 128 TYR A C 1
ATOM 936 O O . TYR A 1 128 ? -5.137 12.488 10.176 1.00 35.85 128 TYR A O 1
ATOM 945 N N . ASP A 1 129 ? -5.750 12.700 8.016 1.00 34.39 129 ASP A N 1
ATOM 946 C CA . ASP A 1 129 ? -6.852 13.609 8.311 1.00 34.96 129 ASP A CA 1
ATOM 947 C C . ASP A 1 129 ? -7.834 12.928 9.247 1.00 34.09 129 ASP A C 1
ATOM 948 O O . ASP A 1 129 ? -8.309 13.549 10.201 1.00 31.86 129 ASP A O 1
ATOM 953 N N . TYR A 1 130 ? -8.094 11.642 9.010 1.00 33.57 130 TYR A N 1
ATOM 954 C CA . TYR A 1 130 ? -8.971 10.848 9.883 1.00 32.38 130 TYR A CA 1
ATOM 955 C C . TYR A 1 130 ? -8.353 10.747 11.292 1.00 32.33 130 TYR A C 1
ATOM 956 O O . TYR A 1 130 ? -9.054 10.845 12.301 1.00 31.21 130 TYR A O 1
ATOM 965 N N . LEU A 1 131 ? -7.047 10.502 11.353 1.00 31.33 131 LEU A N 1
ATOM 966 C CA . LEU A 1 131 ? -6.354 10.399 12.637 1.00 33.19 131 LEU A CA 1
ATOM 967 C C . LEU A 1 131 ? -6.397 11.776 13.311 1.00 33.97 131 LEU A C 1
ATOM 968 O O . LEU A 1 131 ? -6.639 11.872 14.509 1.00 35.33 131 LEU A O 1
ATOM 973 N N . GLN A 1 132 ? -6.165 12.825 12.524 1.00 34.34 132 GLN A N 1
ATOM 974 C CA . GLN A 1 132 ? -6.173 14.198 13.027 1.00 36.23 132 GLN A CA 1
ATOM 975 C C . GLN A 1 132 ? -7.535 14.593 13.585 1.00 36.15 132 GLN A C 1
ATOM 976 O O . GLN A 1 132 ? -7.600 15.170 14.665 1.00 33.72 132 GLN A O 1
ATOM 982 N N . GLU A 1 133 ? -8.613 14.266 12.860 1.00 36.65 133 GLU A N 1
ATOM 983 C CA . GLU A 1 133 ? -9.961 14.622 13.293 1.00 36.63 133 GLU A CA 1
ATOM 984 C C . GLU A 1 133 ? -10.383 13.816 14.506 1.00 35.76 133 GLU A C 1
ATOM 985 O O . GLU A 1 133 ? -11.322 14.173 15.201 1.00 35.01 133 GLU A O 1
ATOM 991 N N . LYS A 1 134 ? -9.688 12.726 14.773 1.00 35.17 134 LYS A N 1
ATOM 992 C CA . LYS A 1 134 ? -10.005 11.900 15.936 1.00 34.71 134 LYS A CA 1
ATOM 993 C C . LYS A 1 134 ? -8.982 12.139 17.061 1.00 35.28 134 LYS A C 1
ATOM 994 O O . LYS A 1 134 ? -8.984 11.425 18.073 1.00 36.27 134 LYS A O 1
ATOM 1000 N N . GLY A 1 135 ? -8.104 13.128 16.891 1.00 34.73 135 GLY A N 1
ATOM 1001 C CA . GLY A 1 135 ? -7.084 13.373 17.902 1.00 34.85 135 GLY A CA 1
ATOM 1002 C C . GLY A 1 135 ? -6.153 12.175 18.164 1.00 34.79 135 GLY A C 1
ATOM 1003 O O . GLY A 1 135 ? -5.721 11.957 19.299 1.00 34.50 135 GLY A O 1
ATOM 1004 N N . TYR A 1 136 ? -5.858 11.377 17.132 1.00 33.87 136 TYR A N 1
ATOM 1005 C CA . TYR A 1 136 ? -4.969 10.225 17.282 1.00 32.38 136 TYR A CA 1
ATOM 1006 C C . TYR A 1 136 ? -5.295 9.241 18.422 1.00 31.84 136 TYR A C 1
ATOM 1007 O O . TYR A 1 136 ? -4.388 8.657 19.051 1.00 31.00 136 TYR A O 1
ATOM 1016 N N . SER A 1 137 ? -6.588 9.032 18.670 1.00 32.39 137 SER A N 1
ATOM 1017 C CA . SER A 1 137 ? -7.030 8.124 19.723 1.00 32.39 137 SER A CA 1
ATOM 1018 C C . SER A 1 137 ? -6.571 6.678 19.506 1.00 33.27 137 SER A C 1
ATOM 1019 O O . SER A 1 137 ? -6.208 6.284 18.395 1.00 30.84 137 SER A O 1
ATOM 1022 N N . ASP A 1 138 ? -6.612 5.886 20.575 1.00 33.33 138 ASP A N 1
ATOM 1023 C CA . ASP A 1 138 ? -6.241 4.480 20.500 1.00 34.65 138 ASP A CA 1
ATOM 1024 C C . ASP A 1 138 ? -7.057 3.720 19.437 1.00 35.70 138 ASP A C 1
ATOM 1025 O O . ASP A 1 138 ? -6.511 2.923 18.681 1.00 35.27 138 ASP A O 1
ATOM 1030 N N . CYS A 1 139 ? -8.364 3.966 19.379 1.00 35.78 139 CYS A N 1
ATOM 1031 C CA . CYS A 1 139 ? -9.236 3.298 18.407 1.00 35.25 139 CYS A CA 1
ATOM 1032 C C . CYS A 1 139 ? -9.104 3.895 17.008 1.00 32.64 139 CYS A C 1
ATOM 1033 O O . CYS A 1 139 ? -9.333 3.230 16.005 1.00 31.35 139 CYS A O 1
ATOM 1036 N N . ALA A 1 140 ? -8.770 5.170 16.928 1.00 31.83 140 ALA A N 1
ATOM 1037 C CA . ALA A 1 140 ? -8.568 5.756 15.614 1.00 31.02 140 ALA A CA 1
ATOM 1038 C C . ALA A 1 140 ? -7.398 4.926 15.003 1.00 30.07 140 ALA A C 1
ATOM 1039 O O . ALA A 1 140 ? -7.426 4.553 13.832 1.00 27.34 140 ALA A O 1
ATOM 1041 N N . TRP A 1 141 ? -6.401 4.615 15.831 1.00 29.60 141 TRP A N 1
ATOM 1042 C CA . TRP A 1 141 ? -5.241 3.831 15.391 1.00 30.84 141 TRP A CA 1
ATOM 1043 C C . TRP A 1 141 ? -5.557 2.379 15.072 1.00 29.74 141 TRP A C 1
ATOM 1044 O O . TRP A 1 141 ? -5.028 1.859 14.117 1.00 27.61 141 TRP A O 1
ATOM 1055 N N . GLU A 1 142 ? -6.392 1.717 15.869 1.00 31.42 142 GLU A N 1
ATOM 1056 C CA . GLU A 1 142 ? -6.728 0.304 15.589 1.00 32.78 142 GLU A CA 1
ATOM 1057 C C . GLU A 1 142 ? -7.419 0.235 14.236 1.00 31.22 142 GLU A C 1
ATOM 1058 O O . GLU A 1 142 ? -7.110 -0.621 13.428 1.00 32.21 142 GLU A O 1
ATOM 1064 N N . ILE A 1 143 ? -8.309 1.180 13.970 1.00 30.38 143 ILE A N 1
ATOM 1065 C CA . ILE A 1 143 ? -9.051 1.221 12.706 1.00 28.90 143 ILE A CA 1
ATOM 1066 C C . ILE A 1 143 ? -8.117 1.420 11.519 1.00 27.15 143 ILE A C 1
ATOM 1067 O O . ILE A 1 143 ? -8.259 0.769 10.474 1.00 26.31 143 ILE A O 1
ATOM 1072 N N . VAL A 1 144 ? -7.181 2.345 11.676 1.00 25.28 144 VAL A N 1
ATOM 1073 C CA . VAL A 1 144 ? -6.203 2.624 10.636 1.00 26.42 144 VAL A CA 1
ATOM 1074 C C . VAL A 1 144 ? -5.266 1.411 10.370 1.00 24.54 144 VAL A C 1
ATOM 1075 O O . VAL A 1 144 ? -4.884 1.167 9.224 1.00 23.56 144 VAL A O 1
ATOM 1079 N N . ARG A 1 145 ? -4.904 0.683 11.419 1.00 23.23 145 ARG A N 1
ATOM 1080 C CA . ARG A 1 145 ? -4.032 -0.502 11.290 1.00 25.55 145 ARG A CA 1
ATOM 1081 C C . ARG A 1 145 ? -4.744 -1.644 10.564 1.00 26.06 145 ARG A C 1
ATOM 1082 O O . ARG A 1 145 ? -4.106 -2.476 9.919 1.00 26.58 145 ARG A O 1
ATOM 1090 N N . VAL A 1 146 ? -6.062 -1.711 10.693 1.00 24.82 146 VAL A N 1
ATOM 1091 C CA . VAL A 1 146 ? -6.782 -2.757 10.006 1.00 26.59 146 VAL A CA 1
ATOM 1092 C C . VAL A 1 146 ? -6.849 -2.348 8.527 1.00 27.47 146 VAL A C 1
ATOM 1093 O O . VAL A 1 146 ? -6.737 -3.186 7.624 1.00 27.12 146 VAL A O 1
ATOM 1097 N N . GLU A 1 147 ? -6.994 -1.046 8.280 1.00 25.89 147 GLU A N 1
ATOM 1098 C CA . GLU A 1 147 ? -7.038 -0.553 6.929 1.00 24.65 147 GLU A CA 1
ATOM 1099 C C . GLU A 1 147 ? -5.675 -0.802 6.340 1.00 24.55 147 GLU A C 1
ATOM 1100 O O . GLU A 1 147 ? -5.570 -1.132 5.147 1.00 25.25 147 GLU A O 1
ATOM 1106 N N . MET A 1 148 ? -4.629 -0.646 7.168 1.00 22.22 148 MET A N 1
ATOM 1107 C CA . MET A 1 148 ? -3.244 -0.844 6.710 1.00 21.22 148 MET A CA 1
ATOM 1108 C C . MET A 1 148 ? -2.992 -2.292 6.290 1.00 20.11 148 MET A C 1
ATOM 1109 O O . MET A 1 148 ? -2.130 -2.562 5.459 1.00 19.04 148 MET A O 1
ATOM 1114 N N . MET A 1 149 ? -3.744 -3.215 6.852 1.00 20.86 149 MET A N 1
ATOM 1115 C CA . MET A 1 149 ? -3.614 -4.622 6.445 1.00 23.67 149 MET A CA 1
ATOM 1116 C C . MET A 1 149 ? -4.052 -4.682 4.961 1.00 22.29 149 MET A C 1
ATOM 1117 O O . MET A 1 149 ? -3.484 -5.428 4.176 1.00 24.24 149 MET A O 1
ATOM 1122 N N . ARG A 1 150 ? -5.066 -3.901 4.588 1.00 23.39 150 ARG A N 1
ATOM 1123 C CA . ARG A 1 150 ? -5.535 -3.821 3.194 1.00 22.42 150 ARG A CA 1
ATOM 1124 C C . ARG A 1 150 ? -4.491 -3.131 2.302 1.00 21.86 150 ARG A C 1
ATOM 1125 O O . ARG A 1 150 ? -4.180 -3.592 1.222 1.00 20.80 150 ARG A O 1
ATOM 1133 N N . ALA A 1 151 ? -3.970 -1.986 2.741 1.00 20.88 151 ALA A N 1
ATOM 1134 C CA . ALA A 1 151 ? -2.978 -1.296 1.931 1.00 21.25 151 ALA A CA 1
ATOM 1135 C C . ALA A 1 151 ? -1.709 -2.157 1.724 1.00 19.93 151 ALA A C 1
ATOM 1136 O O . ALA A 1 151 ? -1.155 -2.185 0.640 1.00 21.37 151 ALA A O 1
ATOM 1138 N N . LEU A 1 152 ? -1.259 -2.864 2.753 1.00 18.62 152 LEU A N 1
ATOM 1139 C CA . LEU A 1 152 ? -0.053 -3.664 2.622 1.00 19.35 152 LEU A CA 1
ATOM 1140 C C . LEU A 1 152 ? -0.366 -4.903 1.806 1.00 18.35 152 LEU A C 1
ATOM 1141 O O . LEU A 1 152 ? 0.494 -5.441 1.134 1.00 17.31 152 LEU A O 1
ATOM 1146 N N . THR A 1 153 ? -1.597 -5.385 1.871 1.00 18.07 153 THR A N 1
ATOM 1147 C CA . THR A 1 153 ? -1.902 -6.540 1.035 1.00 18.49 153 THR A CA 1
ATOM 1148 C C . THR A 1 153 ? -1.858 -6.180 -0.464 1.00 19.36 153 THR A C 1
ATOM 1149 O O . THR A 1 153 ? -1.243 -6.876 -1.260 1.00 21.08 153 THR A O 1
ATOM 1153 N N . VAL A 1 154 ? -2.473 -5.077 -0.851 1.00 20.83 154 VAL A N 1
ATOM 1154 C CA . VAL A 1 154 ? -2.492 -4.683 -2.259 1.00 24.59 154 VAL A CA 1
ATOM 1155 C C . VAL A 1 154 ? -1.095 -4.322 -2.788 1.00 24.50 154 VAL A C 1
ATOM 1156 O O . VAL A 1 154 ? -0.760 -4.616 -3.937 1.00 20.95 154 VAL A O 1
ATOM 1160 N N . SER A 1 155 ? -0.285 -3.690 -1.946 1.00 24.45 155 SER A N 1
ATOM 1161 C CA . SER A 1 155 ? 1.064 -3.351 -2.364 1.00 25.04 155 SER A CA 1
ATOM 1162 C C . SER A 1 155 ? 1.908 -4.643 -2.490 1.00 25.54 155 SER A C 1
ATOM 1163 O O . SER A 1 155 ? 2.874 -4.686 -3.239 1.00 25.76 155 SER A O 1
ATOM 1166 N N . THR A 1 156 ? 1.533 -5.709 -1.791 1.00 24.82 156 THR A N 1
ATOM 1167 C CA . THR A 1 156 ? 2.305 -6.948 -1.902 1.00 26.24 156 THR A CA 1
ATOM 1168 C C . THR A 1 156 ? 2.015 -7.656 -3.249 1.00 28.84 156 THR A C 1
ATOM 1169 O O . THR A 1 156 ? 2.919 -8.228 -3.873 1.00 28.34 156 THR A O 1
ATOM 1173 N N . THR A 1 157 ? 0.751 -7.582 -3.680 1.00 28.12 157 THR A N 1
ATOM 1174 C CA . THR A 1 157 ? 0.258 -8.145 -4.925 1.00 29.42 157 THR A CA 1
ATOM 1175 C C . THR A 1 157 ? 0.908 -7.388 -6.083 1.00 29.80 157 THR A C 1
ATOM 1176 O O . THR A 1 157 ? 1.250 -7.960 -7.107 1.00 29.41 157 THR A O 1
ATOM 1180 N N . LEU A 1 158 ? 1.111 -6.089 -5.909 1.00 29.87 158 LEU A N 1
ATOM 1181 C CA . LEU A 1 158 ? 1.776 -5.305 -6.928 1.00 28.71 158 LEU A CA 1
ATOM 1182 C C . LEU A 1 158 ? 3.245 -5.718 -6.993 1.00 30.9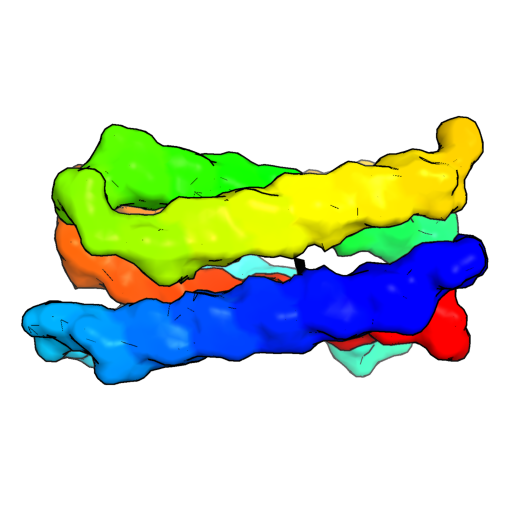5 158 LEU A C 1
ATOM 1183 O O . LEU A 1 158 ? 3.813 -5.897 -8.076 1.00 32.63 158 LEU A O 1
ATOM 1188 N N . GLN A 1 159 ? 3.880 -5.843 -5.829 1.00 29.10 159 GLN A N 1
ATOM 1189 C CA . GLN A 1 159 ? 5.281 -6.221 -5.808 1.00 31.30 159 GLN A CA 1
ATOM 1190 C C . GLN A 1 159 ? 5.469 -7.568 -6.521 1.00 31.85 159 GLN A C 1
ATOM 1191 O O . GLN A 1 159 ? 6.480 -7.788 -7.174 1.00 31.19 159 GLN A O 1
ATOM 1197 N N . LYS A 1 160 ? 4.502 -8.458 -6.378 1.00 35.02 160 LYS A N 1
ATOM 1198 C CA . LYS A 1 160 ? 4.556 -9.762 -7.051 1.00 40.72 160 LYS A CA 1
ATOM 1199 C C . LYS A 1 160 ? 4.664 -9.537 -8.567 1.00 42.31 160 LYS A C 1
ATOM 1200 O O . LYS A 1 160 ? 5.532 -10.083 -9.219 1.00 43.95 160 LYS A O 1
ATOM 1206 N N . ARG A 1 161 ? 3.782 -8.711 -9.116 1.00 45.20 161 ARG A N 1
ATOM 1207 C CA . ARG A 1 161 ? 3.778 -8.409 -10.543 1.00 46.86 161 ARG A CA 1
ATOM 1208 C C . ARG A 1 161 ? 5.139 -7.915 -11.021 1.00 48.28 161 ARG A C 1
ATOM 1209 O O . ARG A 1 161 ? 5.592 -8.287 -12.097 1.00 48.53 161 ARG A O 1
ATOM 1211 N N . LEU A 1 162 ? 5.777 -7.054 -10.234 1.00 49.53 162 LEU A N 1
ATOM 1212 C CA . LEU A 1 162 ? 7.096 -6.530 -10.573 1.00 50.51 162 LEU A CA 1
ATOM 1213 C C . LEU A 1 162 ? 8.110 -7.658 -10.515 1.00 51.85 162 LEU A C 1
ATOM 1214 O O . LEU A 1 162 ? 9.112 -7.650 -11.223 1.00 52.89 162 LEU A O 1
ATOM 1219 N N . THR A 1 163 ? 7.841 -8.614 -9.634 1.00 52.93 163 THR A N 1
ATOM 1220 C CA . THR A 1 163 ? 8.693 -9.775 -9.429 1.00 53.70 163 THR A CA 1
ATOM 1221 C C . THR A 1 163 ? 8.425 -10.846 -10.480 1.00 53.92 163 THR A C 1
ATOM 1222 O O . THR A 1 163 ? 9.268 -11.107 -11.321 1.00 53.67 163 THR A O 1
ATOM 1226 N N . LYS A 1 164 ? 7.261 -11.482 -10.419 1.00 56.05 164 LYS A N 1
ATOM 1227 C CA . LYS A 1 164 ? 6.923 -12.526 -11.394 1.00 57.52 164 LYS A CA 1
ATOM 1228 C C . LYS A 1 164 ? 6.874 -11.962 -12.819 1.00 57.89 164 LYS A C 1
ATOM 1229 O O . LYS A 1 164 ? 5.855 -12.178 -13.516 1.00 58.46 164 LYS A O 1
#

Secondary structure (DSSP, 8-state):
-TTHHHHHHHHHHHHHHHHHHHHT-S-------------THHHHHT-S-HHHHHHHHHHHHHHHHHHHHHHHTTS-TT-HHHHHHHHHHHHHHHHHHHH---HHHHHHHHHHHHHHHHHHHTTT-HHHHHHHHHHHHHHHHHHHHHHHHHH-

CATH classification: 1.20.1250.10

=== Feature glossary ===
The record interleaves many kinds of information about one protein. Here is each kind framed as the question it answers.

Q: What known structures does this most resemble?
A: Structural nearest neighbors (via Foldseek easy-search vs the PDB). Reported per hit: target PDB id, E-value, and alignment TM-score. A TM-score above ~0.5 is the conventional threshold for 'same fold'.

Q: Where is each backbone atom in 3D?
A: The mmCIF table is the protein's shape written out atom by atom. For each backbone N, Cα, C, and carbonyl O, it records an (x, y, z) coordinate triple in Å plus the residue type, chain letter, and residue number.

Q: What are the backbone torsion angles?
A: The φ/ψ torsion pair specifies the backbone conformation at each residue. φ rotates about the N–Cα bond, ψ about the Cα–C bond. Steric clashes forbid most of the (φ, ψ) plane — the allowed regions (α-helix basin, β-sheet basin, left-handed helix) are the Ramachandran-allowed regions.

Q: Which residues are buried vs exposed?
A: Solvent-accessible surface area (SASA) is the area in Å² traced out by the centre of a 1.4 Å probe sphere (a water molecule) rolled over the protein's van der Waals surface (Shrake–Rupley / Lee–Richards construction). Buried residues have near-zero SASA; fully exposed residues can exceed 200 Å². The total SASA scales roughly with the number of surface residues.

Q: How confident is the AlphaFold model at each residue?
A: pLDDT is the predicted lDDT-Cα score: AlphaFold's confidence that the local environment of each residue (all inter-atomic distances within 15 Å) is correctly placed. It is a per-residue number between 0 and 100, with higher meaning more reliable.

Q: What does the local fold look like, residue by residue?
A: 3Di is Foldseek's struct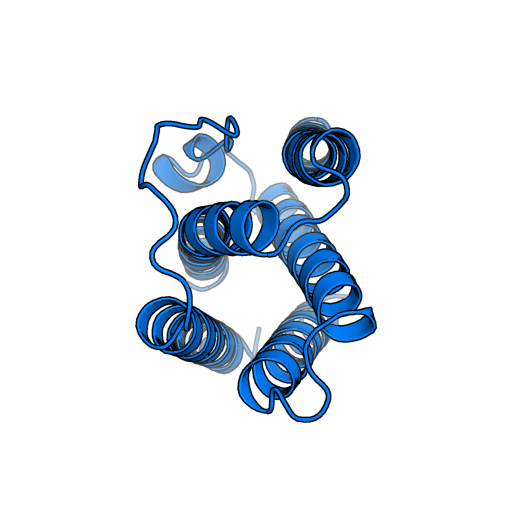ural alphabet. Each residue is assigned one of twenty discrete states based on how its Cα sits relative to its spatial (not sequential) neighbors. Aligning 3Di strings finds structural homologs roughly as well as full 3D superposition, but orders of magnitude faster.

Q: How big and how compact is the whole molecule?
A: Radius of gyration (Rg) is the root-mean-square distance of Cα atoms from their centroid — a single number for overall size and compactness. A globular domain of N residues has Rg ≈ 2.2·N^0.38 Å; an extended or disordered chain has a much larger Rg. The Cα contact count is the number of residue pairs whose Cα atoms are within 8 Å and are more than four positions apart in sequence — a standard proxy for tertiary packing density. The bounding box is the smallest axis-aligned box enclosing all Cα atoms.

Q: Which residues are in helices, strands, or loops?
A: DSSP 8-state secondary structure assigns each residue one of H (α-helix), G (3₁₀-helix), I (π-helix), E (extended β-strand), B (isolated β-bridge), T (hydrogen-bonded turn), S (bend), or '-' (coil). The assignment is computed from backbone hydrogen-bond geometry via the Kabsch–Sander algorithm.

Q: How mobile is each atom in the crystal?
A: Crystallographic B-factors measure how much each atom's electron density is smeared out, in Å². They rise in mobile loops and surface residues and fall in the buried interior. In AlphaFold models this column is repurposed to hold pLDDT instead.

Q: What if only a Cα trace is available?
A: P-SEA three-state annotation labels each residue as helix, strand, or coil based purely on the geometry of the Cα trace. It serves as a fallback when the full backbone (and thus DSSP) is unavailable.

Q: What family and function is it annotated with?
A: Database cross-references. InterPro integrates a dozen domain/family signature databases into unified entries with residue-range hits. GO terms attach function/process/location labels with evidence codes. CATH codes position the fold in a four-level structural taxonomy. Organism is the NCBI-taxonomy species name.

Q: Are the domains correctly placed relative to each other?
A: Predicted Aligned Error (PAE) is an AlphaFold confidence matrix: entry (i, j) is the expected error in the position of residue j, in ångströms, when the prediction is superimposed on the true structure at residue i. Low PAE within a block of residues means that block is internally rigid and well-predicted; high PAE between two blocks means their relative placement is uncertain even if each block individually is confident.

Q: What do the diagnostic plots show?
A: Three diagnostic plots accompany the record. The Cα contact map visualizes the tertiary structure as a 2D adjacency matrix (8 Å cutoff, sequence-local contacts suppressed). The Ramachandran plot shows the distribution of backbone (φ, ψ) torsions, with points in the α and β basins reflecting secondary structure content. The PAE plot shows AlphaFold's inter-residue confidence as a color matrix.

Q: What is the amino-acid chain?
A: Primary structure: the covalent order of the twenty standard amino acids along the backbone. Two proteins with the same sequence will (almost always) fold to the same structure; two with 30% identity often share a fold but not the details.

Q: What do the rendered images show?
A: The six renders are orthographic views along the three Cartesian axes in both directions. Representation (cartoon, sticks, or surface) and color scheme (sequence-rainbow or by-chain) vary across proteins so the training set covers all the common visualization conventions.